Protein AF-A0A2D9X2J4-F1 (afdb_monomer_lite)

Structure (mmCIF, N/CA/C/O backbone):
data_AF-A0A2D9X2J4-F1
#
_entry.id   AF-A0A2D9X2J4-F1
#
loop_
_atom_site.group_PDB
_atom_site.id
_atom_site.type_symbol
_atom_site.label_atom_id
_atom_site.label_alt_id
_atom_site.label_comp_id
_atom_site.label_asym_id
_atom_site.label_entity_id
_atom_site.label_seq_id
_atom_site.pdbx_PDB_ins_code
_atom_site.Cartn_x
_atom_site.Cartn_y
_atom_site.Cartn_z
_atom_site.occupancy
_atom_site.B_iso_or_equiv
_atom_site.auth_seq_id
_atom_site.auth_comp_id
_atom_site.auth_asym_id
_atom_site.auth_atom_id
_atom_site.pdbx_PDB_model_num
ATOM 1 N N . MET A 1 1 ? 33.073 -14.526 -22.577 1.00 43.50 1 MET A N 1
ATOM 2 C CA . MET A 1 1 ? 32.519 -13.158 -22.631 1.00 43.50 1 MET A CA 1
ATOM 3 C C . MET A 1 1 ? 31.235 -13.212 -23.451 1.00 43.50 1 MET A C 1
ATOM 5 O O . MET A 1 1 ? 31.168 -12.723 -24.562 1.00 43.50 1 MET A O 1
ATOM 9 N N . GLU A 1 2 ? 30.354 -14.155 -23.135 1.00 45.62 2 GLU A N 1
ATOM 10 C CA . GLU A 1 2 ? 29.398 -14.133 -22.019 1.00 45.62 2 GLU A CA 1
ATOM 11 C C . GLU A 1 2 ? 28.251 -13.160 -22.324 1.00 45.62 2 GLU A C 1
ATOM 13 O O . GLU A 1 2 ? 28.394 -11.948 -22.231 1.00 45.62 2 GLU A O 1
ATOM 18 N N . MET A 1 3 ? 27.123 -13.767 -22.708 1.00 52.12 3 MET A N 1
ATOM 19 C CA . MET A 1 3 ? 25.772 -13.206 -22.641 1.00 52.12 3 MET A CA 1
ATOM 20 C C . MET A 1 3 ? 25.339 -12.179 -23.700 1.00 52.12 3 MET A C 1
ATOM 22 O O . MET A 1 3 ? 24.502 -11.320 -23.441 1.00 52.12 3 MET A O 1
ATOM 26 N N . LEU A 1 4 ? 25.824 -12.320 -24.935 1.00 50.72 4 LEU A N 1
ATOM 27 C CA . LEU A 1 4 ? 25.170 -11.714 -26.096 1.00 50.72 4 LEU A CA 1
ATOM 28 C C . LEU A 1 4 ? 23.852 -12.453 -26.402 1.00 50.72 4 LEU A C 1
ATOM 30 O O . LEU A 1 4 ? 23.867 -13.638 -26.724 1.00 50.72 4 LEU A O 1
ATOM 34 N N . MET A 1 5 ? 22.752 -11.696 -26.372 1.00 53.53 5 MET A N 1
ATOM 35 C CA . MET A 1 5 ? 21.417 -11.993 -26.918 1.00 53.53 5 MET A CA 1
ATOM 36 C 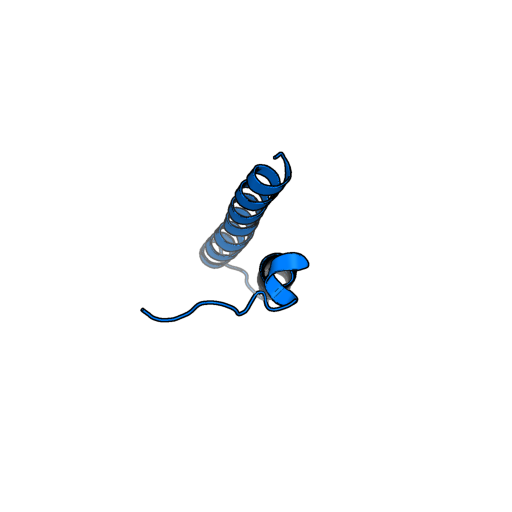C . MET A 1 5 ? 20.444 -12.800 -26.042 1.00 53.53 5 MET A C 1
ATOM 38 O O . MET A 1 5 ? 20.265 -14.004 -26.197 1.00 53.53 5 MET A O 1
ATOM 42 N N . SER A 1 6 ? 19.651 -12.074 -25.256 1.00 42.69 6 SER A N 1
ATOM 43 C CA . SER A 1 6 ? 18.211 -12.338 -25.209 1.00 42.69 6 SER A CA 1
ATOM 44 C C . SER A 1 6 ? 17.480 -11.001 -25.118 1.00 42.69 6 SER A C 1
ATOM 46 O O . SER A 1 6 ? 17.108 -10.551 -24.039 1.00 42.69 6 SER A O 1
ATOM 48 N N . HIS A 1 7 ? 17.291 -10.341 -26.266 1.00 50.41 7 HIS A N 1
ATOM 49 C CA . HIS A 1 7 ? 16.184 -9.395 -26.433 1.00 50.41 7 HIS A CA 1
ATOM 50 C C . HIS A 1 7 ? 14.904 -10.231 -26.374 1.00 50.41 7 HIS A C 1
ATOM 52 O O . HIS A 1 7 ? 14.332 -10.631 -27.388 1.00 50.41 7 HIS A O 1
ATOM 58 N N . SER A 1 8 ? 14.541 -10.641 -25.164 1.00 60.62 8 SER A N 1
ATOM 59 C CA . SER A 1 8 ? 13.289 -11.326 -24.933 1.00 60.62 8 SER A CA 1
ATOM 60 C C . SER A 1 8 ? 12.187 -10.306 -25.186 1.00 60.62 8 SER A C 1
ATOM 62 O O . SER A 1 8 ? 12.261 -9.174 -24.718 1.00 60.62 8 SER A O 1
ATOM 64 N N . VAL A 1 9 ? 11.153 -10.702 -25.920 1.00 56.94 9 VAL A N 1
ATOM 65 C CA . VAL A 1 9 ? 9.980 -9.878 -26.273 1.00 56.94 9 VAL A CA 1
ATOM 66 C C . VAL A 1 9 ? 9.347 -9.170 -25.051 1.00 56.94 9 VAL A C 1
ATOM 68 O O . VAL A 1 9 ? 8.600 -8.207 -25.195 1.00 56.94 9 VAL A O 1
ATOM 71 N N . LEU A 1 10 ? 9.671 -9.634 -23.836 1.00 52.06 10 LEU A N 1
ATOM 72 C CA . LEU A 1 10 ? 9.354 -9.022 -22.546 1.00 52.06 10 LEU A CA 1
ATOM 73 C C . LEU A 1 10 ? 9.947 -7.617 -22.331 1.00 52.06 10 LEU A C 1
ATOM 75 O O . LEU A 1 10 ? 9.254 -6.784 -21.737 1.00 52.06 10 LEU A O 1
ATOM 79 N N . ASP A 1 11 ? 11.178 -7.355 -22.781 1.00 58.06 11 ASP A N 1
ATOM 80 C CA . ASP A 1 11 ? 11.829 -6.042 -22.637 1.00 58.06 11 ASP A CA 1
ATOM 81 C C . ASP A 1 11 ? 11.270 -5.035 -23.649 1.00 58.06 11 ASP A C 1
ATOM 83 O O . ASP A 1 11 ? 10.891 -3.925 -23.268 1.00 58.06 11 ASP A O 1
ATOM 87 N N . ASP A 1 12 ? 11.101 -5.447 -24.910 1.00 62.28 12 ASP A N 1
ATOM 88 C CA . ASP A 1 12 ? 10.588 -4.575 -25.979 1.00 62.28 12 ASP A CA 1
ATOM 89 C C . ASP A 1 12 ? 9.148 -4.106 -25.714 1.00 62.28 12 ASP A C 1
ATOM 91 O O . A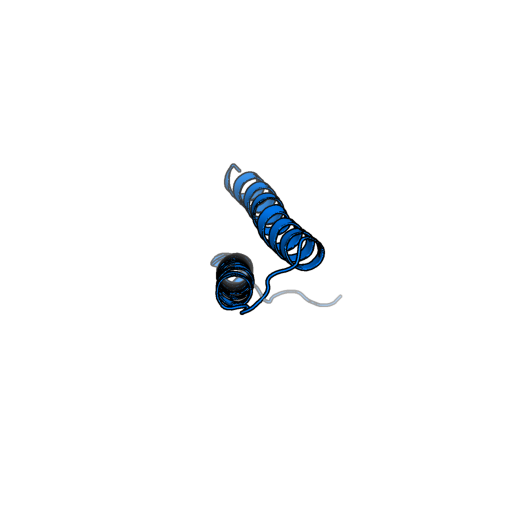SP A 1 12 ? 8.779 -2.978 -26.043 1.00 62.28 12 ASP A O 1
ATOM 95 N N . TRP A 1 13 ? 8.317 -4.945 -25.085 1.00 64.25 13 TRP A N 1
ATOM 96 C CA . TRP A 1 13 ? 6.924 -4.608 -24.766 1.00 64.25 13 TRP A CA 1
ATOM 97 C C . TRP A 1 13 ? 6.717 -4.007 -23.373 1.00 64.25 13 TRP A C 1
ATOM 99 O O . TRP A 1 13 ? 5.570 -3.740 -22.993 1.00 64.25 13 TRP A O 1
ATOM 109 N N . LYS A 1 14 ? 7.788 -3.780 -22.594 1.00 72.81 14 LYS A N 1
ATOM 110 C CA . LYS A 1 14 ? 7.694 -3.245 -21.222 1.00 72.81 14 LYS A CA 1
ATOM 111 C C . LYS A 1 14 ? 6.662 -4.018 -20.369 1.00 72.81 14 LYS A C 1
ATOM 113 O O . LYS A 1 14 ? 5.945 -3.436 -19.549 1.00 72.81 14 LYS A O 1
ATOM 118 N N . ILE A 1 15 ? 6.550 -5.335 -20.565 1.00 78.12 15 ILE A N 1
ATOM 119 C CA . ILE A 1 15 ? 5.505 -6.165 -19.935 1.00 78.12 15 ILE A CA 1
ATOM 120 C C . ILE A 1 15 ? 5.692 -6.248 -18.421 1.00 78.12 15 ILE A C 1
ATOM 122 O O . ILE A 1 15 ? 4.724 -6.126 -17.673 1.00 78.12 15 ILE A O 1
ATOM 126 N N . VAL A 1 16 ? 6.938 -6.389 -17.968 1.00 78.31 16 VAL A N 1
ATOM 127 C CA . VAL A 1 16 ? 7.284 -6.463 -16.542 1.00 78.31 16 VAL A CA 1
ATOM 128 C C . VAL A 1 16 ? 6.792 -5.224 -15.775 1.00 78.31 16 VAL A C 1
ATOM 130 O O . VAL A 1 16 ? 6.040 -5.393 -14.814 1.00 78.31 16 VAL A O 1
ATOM 133 N N . PRO A 1 17 ? 7.108 -3.978 -16.186 1.00 77.81 17 PRO A N 1
ATOM 134 C CA . PRO A 1 17 ? 6.590 -2.794 -15.500 1.00 77.81 17 PRO A CA 1
ATOM 135 C C . PRO A 1 17 ? 5.059 -2.676 -15.531 1.00 77.81 17 PRO A C 1
ATOM 137 O O . PRO A 1 17 ? 4.471 -2.246 -14.540 1.00 77.81 17 PRO A O 1
ATOM 140 N N . ARG A 1 18 ? 4.392 -3.095 -16.614 1.00 81.12 18 ARG A N 1
ATOM 141 C CA . ARG A 1 18 ? 2.918 -3.081 -16.693 1.00 81.12 18 ARG A CA 1
ATOM 142 C C . ARG A 1 18 ? 2.273 -4.083 -15.733 1.00 81.12 18 ARG A C 1
ATOM 144 O O . ARG A 1 18 ? 1.304 -3.745 -15.058 1.00 81.12 18 ARG A O 1
ATOM 151 N N . LEU A 1 19 ? 2.828 -5.290 -15.632 1.00 85.31 19 LEU A N 1
ATOM 152 C CA . LEU A 1 19 ? 2.373 -6.296 -14.670 1.00 85.31 19 LEU A CA 1
ATOM 153 C C . LEU A 1 19 ? 2.620 -5.852 -13.226 1.00 85.31 19 LEU A C 1
ATOM 155 O O . LEU A 1 19 ? 1.755 -6.049 -12.379 1.00 85.31 19 LEU A O 1
ATOM 159 N N . MET A 1 20 ? 3.753 -5.202 -12.951 1.00 83.38 20 MET A N 1
ATOM 160 C CA . MET A 1 20 ? 4.046 -4.649 -11.623 1.00 83.38 20 MET A CA 1
ATOM 161 C C . MET A 1 20 ? 3.061 -3.546 -11.228 1.00 83.38 20 MET A C 1
ATOM 163 O O . MET A 1 20 ? 2.586 -3.530 -10.094 1.00 83.38 20 MET A O 1
ATOM 167 N N . MET A 1 21 ? 2.700 -2.664 -12.163 1.00 85.50 21 MET A N 1
ATOM 168 C CA . MET A 1 21 ? 1.656 -1.657 -11.954 1.00 85.50 21 MET A CA 1
ATOM 169 C C . MET A 1 21 ? 0.310 -2.300 -11.614 1.00 85.50 21 MET A C 1
ATOM 171 O O . MET A 1 21 ? -0.320 -1.928 -10.626 1.00 85.50 21 MET A O 1
ATOM 175 N N . LEU A 1 22 ? -0.091 -3.315 -12.380 1.00 88.75 22 LEU A N 1
ATOM 176 C CA . LEU A 1 22 ? -1.331 -4.051 -12.145 1.00 88.75 22 LEU A CA 1
ATOM 177 C C . LEU A 1 22 ? -1.323 -4.767 -10.783 1.00 88.75 22 LEU A C 1
ATOM 179 O O . LEU A 1 22 ? -2.306 -4.696 -10.046 1.00 88.75 22 LEU A O 1
ATOM 183 N N . ALA A 1 23 ? -0.204 -5.391 -10.405 1.00 89.75 23 ALA A N 1
ATOM 184 C CA . ALA A 1 23 ? -0.042 -6.041 -9.107 1.00 89.75 23 ALA A CA 1
ATOM 185 C C . ALA A 1 23 ? -0.163 -5.048 -7.940 1.00 89.75 23 ALA A C 1
ATOM 187 O O . ALA A 1 23 ? -0.879 -5.325 -6.977 1.00 89.75 23 ALA A O 1
ATOM 188 N N . VAL A 1 24 ? 0.483 -3.880 -8.034 1.00 87.44 24 VAL A N 1
ATOM 189 C CA . VAL A 1 24 ? 0.382 -2.833 -7.005 1.00 87.44 24 VAL A CA 1
ATOM 190 C C . VAL A 1 24 ? -1.051 -2.315 -6.895 1.00 87.44 24 VAL A C 1
ATOM 192 O O . VAL A 1 24 ? -1.557 -2.207 -5.782 1.00 87.44 24 VAL A O 1
ATOM 195 N N . THR A 1 25 ? -1.740 -2.054 -8.010 1.00 89.38 25 THR A N 1
ATOM 196 C CA . THR A 1 25 ? -3.146 -1.617 -7.979 1.00 89.38 25 THR A CA 1
ATOM 197 C C . THR A 1 25 ? -4.048 -2.634 -7.274 1.00 89.38 25 THR A C 1
ATOM 199 O O . THR A 1 25 ? -4.861 -2.246 -6.432 1.00 89.38 25 THR A O 1
ATOM 202 N N . ILE A 1 26 ? -3.886 -3.930 -7.564 1.00 92.69 26 ILE A N 1
ATOM 203 C CA . ILE A 1 26 ? -4.652 -4.997 -6.900 1.00 92.69 26 ILE A CA 1
ATOM 204 C C . ILE A 1 26 ? -4.332 -5.047 -5.404 1.00 92.69 26 ILE A C 1
ATOM 206 O O . ILE A 1 26 ? -5.251 -5.121 -4.591 1.00 92.69 26 ILE A O 1
ATOM 210 N N . LEU A 1 27 ? -3.054 -4.981 -5.026 1.00 91.44 27 LEU A N 1
ATOM 211 C CA . LEU A 1 27 ? -2.636 -4.988 -3.623 1.00 91.44 27 LEU A CA 1
ATOM 212 C C . LEU A 1 27 ? -3.232 -3.808 -2.851 1.00 91.44 27 LEU A C 1
ATOM 214 O O . LEU A 1 27 ? -3.809 -4.017 -1.786 1.00 91.44 27 LEU A O 1
ATOM 218 N N . THR A 1 28 ? -3.167 -2.592 -3.401 1.00 91.12 28 THR A N 1
ATOM 219 C CA . THR A 1 28 ? -3.764 -1.404 -2.776 1.00 91.12 28 THR A CA 1
ATOM 220 C C . THR A 1 28 ? -5.277 -1.560 -2.622 1.00 91.12 28 THR A C 1
ATOM 222 O O . THR A 1 28 ? -5.808 -1.274 -1.548 1.00 91.12 28 THR A O 1
ATOM 225 N N . TYR A 1 29 ? -5.974 -2.058 -3.650 1.00 92.25 29 TYR A N 1
ATOM 226 C CA . TYR A 1 29 ? -7.410 -2.330 -3.561 1.00 92.25 29 TYR A CA 1
ATOM 227 C C . TYR A 1 29 ? -7.727 -3.336 -2.451 1.00 92.25 29 TYR A C 1
ATOM 229 O O . TYR A 1 29 ? -8.591 -3.072 -1.620 1.00 92.25 29 TYR A O 1
ATOM 237 N N . GLN A 1 30 ? -6.998 -4.452 -2.394 1.00 94.31 30 GLN A N 1
ATOM 238 C CA . GLN A 1 30 ? -7.199 -5.492 -1.385 1.00 94.31 30 GLN A CA 1
ATOM 239 C C . GLN A 1 30 ? -6.952 -4.965 0.033 1.00 94.31 30 GLN A C 1
ATOM 241 O O . GLN A 1 30 ? -7.736 -5.263 0.931 1.00 94.31 30 GLN A O 1
ATOM 246 N N . SER A 1 31 ? -5.916 -4.145 0.245 1.00 93.31 31 SER A N 1
ATOM 247 C CA . SER A 1 31 ? -5.644 -3.523 1.548 1.00 93.31 31 SER A CA 1
ATOM 248 C C . SER A 1 31 ? -6.772 -2.591 1.995 1.00 93.31 31 SER A C 1
ATOM 250 O O . SER A 1 31 ? -7.188 -2.646 3.152 1.00 93.31 31 SER A O 1
ATOM 252 N N . VAL A 1 32 ? -7.294 -1.760 1.086 1.00 93.38 32 VAL A N 1
ATOM 253 C CA . VAL A 1 32 ? -8.418 -0.859 1.383 1.00 93.38 32 VAL A CA 1
ATOM 254 C C . VAL A 1 32 ? -9.697 -1.657 1.629 1.00 93.38 32 VAL A C 1
ATOM 256 O O . VAL A 1 32 ? -10.394 -1.413 2.611 1.00 93.38 32 VAL A O 1
ATOM 259 N N . HIS A 1 33 ? -9.993 -2.631 0.771 1.00 94.06 33 HIS A N 1
ATOM 260 C CA . HIS A 1 33 ? -11.190 -3.458 0.876 1.00 94.06 33 HIS A CA 1
ATOM 261 C C . HIS A 1 33 ? -11.217 -4.258 2.184 1.00 94.06 33 HIS A C 1
ATOM 263 O O . HIS A 1 33 ? -12.235 -4.268 2.872 1.00 94.06 33 HIS A O 1
ATOM 269 N N . TRP A 1 34 ? -10.085 -4.854 2.570 1.00 93.94 34 TRP A N 1
ATOM 270 C CA . TRP A 1 34 ? -9.934 -5.520 3.862 1.00 93.94 34 TRP A CA 1
ATOM 271 C C . TRP A 1 34 ? -10.199 -4.563 5.029 1.00 93.94 34 TRP A C 1
ATOM 273 O O . TRP A 1 34 ? -10.973 -4.900 5.921 1.00 93.94 34 TRP A O 1
ATOM 283 N N . TYR A 1 35 ? -9.609 -3.364 5.005 1.00 94.19 35 TYR A N 1
ATOM 284 C CA . TYR A 1 35 ? -9.766 -2.390 6.087 1.00 94.19 35 TYR A CA 1
ATOM 285 C C . TYR A 1 35 ? -11.218 -1.934 6.262 1.00 94.19 35 TYR A C 1
ATOM 287 O O . TYR A 1 35 ? -11.710 -1.863 7.385 1.00 94.19 35 TYR A O 1
ATOM 295 N N . MET A 1 36 ? -11.925 -1.696 5.154 1.00 93.94 36 MET A N 1
ATOM 296 C CA . MET A 1 36 ? -13.346 -1.324 5.161 1.00 93.94 36 MET A CA 1
ATOM 297 C C . MET A 1 36 ? -14.269 -2.459 5.632 1.00 93.94 36 MET A C 1
ATOM 299 O O . MET A 1 36 ? -15.405 -2.194 6.014 1.00 93.94 36 MET A O 1
ATOM 303 N N . GLY A 1 37 ? -13.804 -3.711 5.589 1.00 95.12 37 GLY A N 1
ATOM 304 C CA . GLY A 1 37 ? -14.551 -4.886 6.041 1.00 95.12 37 GLY A CA 1
ATOM 305 C C . GLY A 1 37 ? -14.341 -5.249 7.515 1.00 95.12 37 GLY A C 1
ATOM 306 O O . GLY A 1 37 ? -14.938 -6.217 7.985 1.00 95.12 37 GLY A O 1
ATOM 307 N N . LEU A 1 38 ? -13.488 -4.525 8.247 1.00 94.56 38 LEU A N 1
ATOM 308 C CA . LEU A 1 38 ? -13.219 -4.812 9.656 1.00 94.56 38 LEU A CA 1
ATOM 309 C C . LEU A 1 38 ? -14.408 -4.399 10.544 1.00 94.56 38 LEU A C 1
ATOM 311 O O . LEU A 1 38 ? -14.918 -3.291 10.392 1.00 94.56 38 LEU A O 1
ATOM 315 N N . PRO A 1 39 ? -14.819 -5.240 11.513 1.00 94.00 39 PRO A N 1
ATOM 316 C CA . PRO A 1 39 ? -15.912 -4.911 12.431 1.00 94.00 39 PRO A CA 1
ATOM 317 C C . PRO A 1 39 ? -15.556 -3.804 13.437 1.00 94.00 39 PRO A C 1
ATOM 319 O O . PRO A 1 39 ? -16.447 -3.091 13.883 1.00 94.00 39 PRO A O 1
ATOM 322 N N . ASP A 1 40 ? -14.273 -3.655 13.782 1.00 94.69 40 ASP A N 1
ATOM 323 C CA . ASP A 1 40 ? -13.757 -2.598 14.662 1.00 94.69 40 ASP A CA 1
ATOM 324 C C . ASP A 1 40 ? -12.386 -2.109 14.141 1.00 94.69 40 ASP A C 1
ATOM 326 O O . ASP A 1 40 ? -11.338 -2.650 14.511 1.00 94.69 40 ASP A O 1
ATOM 330 N N . PRO A 1 41 ? -12.367 -1.184 13.163 1.00 91.81 41 PRO A N 1
ATOM 331 C CA . PRO A 1 41 ? -11.138 -0.740 12.515 1.00 91.81 41 PRO A CA 1
ATOM 332 C C . PRO A 1 41 ? -10.317 0.189 13.421 1.00 91.81 41 PRO A C 1
ATOM 334 O O . PRO A 1 41 ? -10.793 1.219 13.895 1.00 91.81 41 PRO A O 1
ATOM 337 N N . THR A 1 42 ? -9.030 -0.119 13.596 1.00 95.31 42 THR A N 1
ATOM 338 C CA . THR A 1 42 ? -8.110 0.700 14.408 1.00 95.31 42 THR A CA 1
ATOM 339 C C . THR A 1 42 ? -7.377 1.761 13.579 1.00 95.31 42 THR A C 1
ATOM 341 O O . THR A 1 42 ? -7.192 1.630 12.363 1.00 95.31 42 THR A O 1
ATOM 344 N N . ILE A 1 43 ? -6.885 2.811 14.246 1.00 94.06 43 ILE A N 1
ATOM 345 C CA . ILE A 1 43 ? -6.043 3.853 13.627 1.00 94.06 43 ILE A CA 1
ATOM 346 C C . ILE A 1 43 ? -4.689 3.287 13.167 1.00 94.06 43 ILE A C 1
ATOM 348 O O . ILE A 1 43 ? -4.133 3.715 12.161 1.00 94.06 43 ILE A O 1
ATOM 352 N N . GLN A 1 44 ? -4.146 2.291 13.863 1.00 93.56 44 GLN A N 1
ATOM 353 C CA . GLN A 1 44 ? -2.881 1.661 13.486 1.00 93.56 44 GLN A CA 1
ATOM 354 C C . GLN A 1 44 ? -3.015 0.915 12.148 1.00 93.56 44 GLN A C 1
ATOM 356 O O . GLN A 1 44 ? -2.130 1.001 11.296 1.00 93.56 44 GLN A O 1
ATOM 361 N N . GLN A 1 45 ? -4.146 0.234 11.931 1.00 91.38 45 GLN A N 1
ATOM 362 C CA . GLN A 1 45 ? -4.448 -0.438 10.664 1.00 91.38 45 GLN A CA 1
ATOM 363 C C . GLN A 1 45 ? -4.664 0.564 9.519 1.00 91.38 45 GLN A C 1
ATOM 365 O O . GLN A 1 45 ? -4.213 0.306 8.403 1.00 91.38 45 GLN A O 1
ATOM 370 N N . SER A 1 46 ? -5.268 1.728 9.787 1.00 93.62 46 SER A N 1
ATOM 371 C CA . SER A 1 46 ? -5.411 2.785 8.773 1.00 93.62 46 SER A CA 1
ATOM 372 C C . SER A 1 46 ? -4.057 3.357 8.341 1.00 93.62 46 SER A C 1
ATOM 374 O O . SER A 1 46 ? -3.846 3.626 7.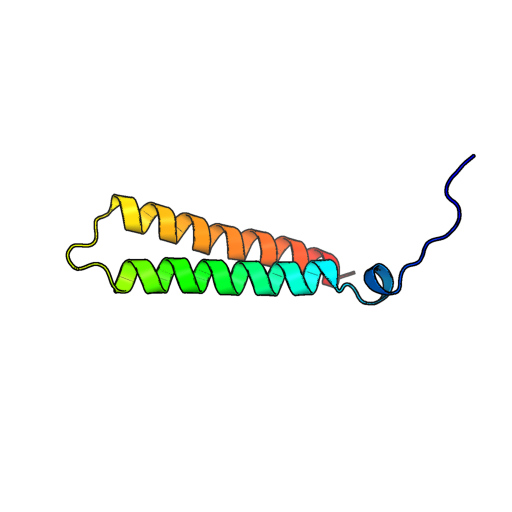156 1.00 93.62 46 SER A O 1
ATOM 376 N N . GLY A 1 47 ? -3.106 3.457 9.277 1.00 94.12 47 GLY A N 1
ATOM 377 C CA . GLY A 1 47 ? -1.724 3.837 8.992 1.00 94.12 47 GLY A CA 1
ATOM 378 C C . GLY A 1 47 ? -1.055 2.902 7.982 1.00 94.12 47 GLY A C 1
ATOM 379 O O . GLY A 1 47 ? -0.459 3.375 7.016 1.00 94.12 4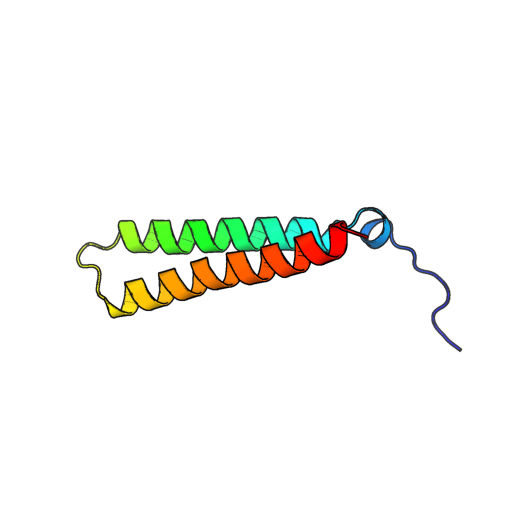7 GLY A O 1
ATOM 380 N N . LEU A 1 48 ? -1.215 1.583 8.144 1.00 90.38 48 LEU A N 1
ATOM 381 C CA . LEU A 1 48 ? -0.686 0.596 7.194 1.00 90.38 48 LEU A CA 1
ATOM 382 C C . LEU A 1 48 ? -1.299 0.765 5.793 1.00 90.38 48 LEU A C 1
ATOM 384 O O . LEU A 1 48 ? -0.569 0.803 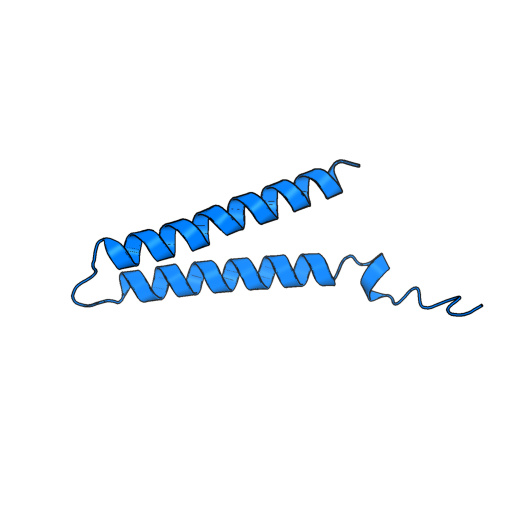4.803 1.00 90.38 48 LEU A O 1
ATOM 388 N N . VAL A 1 49 ? -2.625 0.917 5.707 1.00 92.75 49 VAL A N 1
ATOM 389 C CA . VAL A 1 49 ? -3.336 1.117 4.428 1.00 92.75 49 VAL A CA 1
ATOM 390 C C . VAL A 1 49 ? -2.860 2.393 3.726 1.00 92.75 49 VAL A C 1
ATOM 392 O O . VAL A 1 49 ? -2.648 2.388 2.513 1.00 92.75 49 VAL A O 1
ATOM 395 N N . SER A 1 50 ? -2.625 3.465 4.487 1.00 92.94 50 SER A N 1
ATOM 396 C CA . SER A 1 50 ? -2.096 4.731 3.973 1.00 92.94 50 SER A CA 1
ATOM 397 C C . SER A 1 50 ? -0.687 4.583 3.387 1.00 92.94 50 SER A C 1
ATOM 399 O O . SER A 1 50 ? -0.417 5.089 2.298 1.00 92.94 50 SER A O 1
ATOM 401 N N . VAL A 1 51 ? 0.198 3.819 4.039 1.00 91.19 51 VAL A N 1
ATOM 402 C CA . VAL A 1 51 ? 1.540 3.522 3.503 1.00 91.19 51 VAL A CA 1
ATOM 403 C C . VAL A 1 51 ? 1.447 2.752 2.183 1.00 91.19 51 VAL A C 1
ATOM 405 O O . VAL A 1 51 ? 2.127 3.108 1.218 1.00 91.19 51 VAL A O 1
ATOM 408 N N . CYS A 1 52 ? 0.571 1.745 2.097 1.00 89.12 52 CYS A N 1
ATOM 409 C CA . CYS A 1 52 ? 0.349 0.992 0.860 1.00 89.12 52 CYS A CA 1
ATOM 410 C C . CYS A 1 52 ? -0.185 1.879 -0.279 1.00 89.12 52 CYS A C 1
ATOM 412 O O . CYS A 1 52 ? 0.252 1.736 -1.422 1.00 89.12 52 CYS A O 1
ATOM 414 N N . ALA A 1 53 ? -1.093 2.814 0.018 1.00 88.50 53 ALA A N 1
ATOM 415 C CA . ALA A 1 53 ? -1.603 3.777 -0.959 1.00 88.50 53 ALA A CA 1
ATOM 416 C C . ALA A 1 53 ? -0.542 4.817 -1.376 1.00 88.50 53 ALA A C 1
ATOM 418 O O . ALA A 1 53 ? -0.420 5.141 -2.556 1.00 88.50 53 ALA A O 1
ATOM 419 N N . GLY A 1 54 ? 0.269 5.309 -0.436 1.00 87.94 54 GLY A N 1
ATOM 420 C CA . GLY A 1 54 ? 1.355 6.253 -0.715 1.00 87.94 54 GLY A CA 1
ATOM 421 C C . GLY A 1 54 ? 2.473 5.648 -1.569 1.00 87.94 54 GLY A C 1
ATOM 422 O O . GLY A 1 54 ? 2.976 6.301 -2.486 1.00 87.94 54 GLY A O 1
ATOM 423 N N . MET A 1 55 ? 2.820 4.380 -1.326 1.00 87.06 55 MET A N 1
ATOM 424 C CA . MET A 1 55 ? 3.806 3.644 -2.124 1.00 87.06 55 MET A CA 1
ATOM 425 C C . MET A 1 55 ? 3.388 3.545 -3.598 1.00 87.06 55 MET A C 1
ATOM 427 O O . MET A 1 55 ? 4.230 3.732 -4.477 1.00 87.06 55 MET A O 1
ATOM 431 N N . LEU A 1 56 ? 2.095 3.329 -3.879 1.00 85.00 56 LEU A N 1
ATOM 432 C CA . LEU A 1 56 ? 1.559 3.295 -5.245 1.00 85.00 56 LEU A CA 1
ATOM 433 C C . LEU A 1 56 ? 1.849 4.602 -5.999 1.00 85.00 56 LEU A C 1
ATOM 435 O O . LEU A 1 56 ? 2.341 4.551 -7.126 1.00 85.00 56 LEU A O 1
ATOM 439 N N . THR A 1 57 ? 1.621 5.763 -5.378 1.00 84.69 57 THR A N 1
ATOM 440 C CA . THR A 1 57 ? 1.920 7.069 -5.994 1.00 84.69 57 THR A CA 1
ATOM 441 C C . THR A 1 57 ? 3.409 7.225 -6.301 1.00 84.69 57 THR A C 1
ATOM 443 O O . THR A 1 57 ? 3.766 7.710 -7.375 1.00 84.69 57 THR A O 1
ATOM 446 N N . GLY A 1 58 ? 4.288 6.767 -5.402 1.00 85.06 58 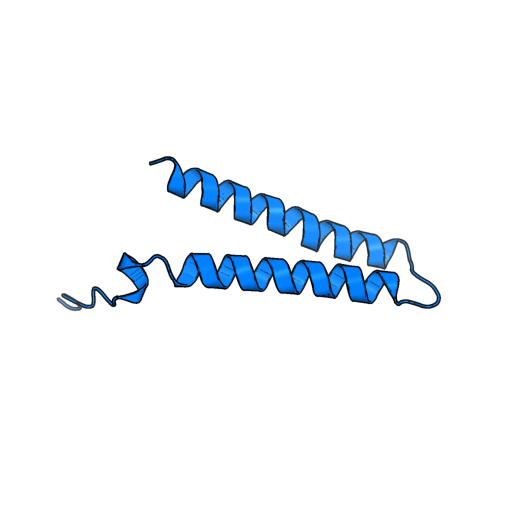GLY A N 1
ATOM 447 C CA . GLY A 1 58 ? 5.736 6.769 -5.628 1.00 85.06 58 GLY A CA 1
ATOM 448 C C . GLY A 1 58 ? 6.150 5.896 -6.817 1.00 85.06 58 GLY A C 1
ATOM 449 O O . GLY A 1 58 ? 6.888 6.351 -7.694 1.00 85.06 58 GLY A O 1
ATOM 450 N N . CYS A 1 59 ? 5.630 4.667 -6.900 1.00 81.31 59 CYS A N 1
ATOM 451 C CA . CYS A 1 59 ? 5.874 3.770 -8.032 1.00 81.31 59 CYS A CA 1
ATOM 452 C C . CYS A 1 59 ? 5.363 4.363 -9.354 1.00 81.31 59 CYS A C 1
ATOM 454 O O . CYS A 1 59 ? 6.071 4.319 -10.363 1.00 81.31 59 CYS A O 1
ATOM 456 N N . PHE A 1 60 ? 4.168 4.961 -9.338 1.00 82.25 60 PHE A N 1
ATOM 457 C CA . PHE A 1 60 ? 3.556 5.588 -10.509 1.00 82.25 60 PHE A CA 1
ATOM 458 C C . PHE A 1 60 ? 4.358 6.802 -10.995 1.00 82.25 60 PHE A C 1
ATOM 460 O O . PHE A 1 60 ? 4.609 6.938 -12.192 1.00 82.25 60 PHE A O 1
ATOM 467 N N . ALA A 1 61 ? 4.821 7.656 -10.077 1.00 84.06 61 ALA A N 1
ATOM 468 C CA . ALA A 1 61 ? 5.638 8.824 -10.402 1.00 84.06 61 ALA A CA 1
ATOM 469 C C . ALA A 1 61 ? 6.976 8.432 -11.053 1.00 84.06 61 ALA A C 1
ATOM 471 O O . ALA A 1 61 ? 7.369 9.019 -12.063 1.00 84.06 61 ALA A O 1
ATOM 472 N N . ILE A 1 62 ? 7.648 7.402 -10.524 1.00 82.38 62 ILE A N 1
ATOM 473 C CA . ILE A 1 62 ? 8.890 6.872 -11.108 1.00 82.38 62 ILE A CA 1
ATOM 474 C C . ILE A 1 62 ? 8.631 6.308 -12.511 1.00 82.38 62 ILE A C 1
ATOM 476 O O . ILE A 1 62 ? 9.447 6.502 -13.412 1.00 82.38 62 ILE A O 1
ATOM 480 N N . TRP A 1 63 ? 7.509 5.612 -12.707 1.00 76.31 63 TRP A N 1
ATOM 481 C CA . TRP A 1 63 ? 7.145 5.046 -14.005 1.00 76.31 63 TRP A CA 1
ATOM 482 C C . TRP A 1 63 ? 6.833 6.131 -15.047 1.00 76.31 63 TRP A C 1
ATOM 484 O O . TRP A 1 63 ? 7.444 6.125 -16.113 1.00 76.31 63 TRP A O 1
ATOM 494 N N . MET A 1 64 ? 5.984 7.112 -14.718 1.00 79.50 64 MET A N 1
ATOM 495 C CA . MET A 1 64 ? 5.685 8.257 -15.594 1.00 79.50 64 MET A CA 1
ATOM 496 C C . MET A 1 64 ? 6.955 9.027 -15.975 1.00 79.50 64 MET A C 1
ATOM 498 O O . MET A 1 64 ? 7.135 9.387 -17.134 1.00 79.50 64 MET A O 1
ATOM 502 N N . GLY A 1 65 ? 7.886 9.220 -15.034 1.00 77.19 65 GLY A N 1
ATOM 503 C CA . GLY A 1 65 ? 9.175 9.857 -15.317 1.00 77.19 65 GLY A CA 1
ATOM 504 C C . GLY A 1 65 ? 10.053 9.086 -16.314 1.00 77.19 65 GLY A C 1
ATOM 505 O O . GLY A 1 65 ? 10.877 9.692 -16.994 1.00 77.19 65 GLY A O 1
ATOM 506 N N . LYS A 1 66 ? 9.870 7.764 -16.437 1.00 70.25 66 LYS A N 1
ATOM 507 C CA . LYS A 1 66 ? 10.550 6.923 -17.438 1.00 70.25 66 LYS A CA 1
ATOM 508 C C . LYS A 1 66 ? 9.840 6.893 -18.797 1.00 70.25 66 LYS A C 1
ATOM 510 O O . LYS A 1 66 ? 10.475 6.524 -19.777 1.00 70.25 66 LYS A O 1
ATOM 515 N N . GLU A 1 67 ? 8.559 7.253 -18.858 1.00 66.50 67 GLU A N 1
ATOM 516 C CA . GLU A 1 67 ? 7.766 7.334 -20.099 1.00 66.50 67 GLU A CA 1
ATOM 517 C C . GLU A 1 67 ? 7.891 8.703 -20.793 1.00 66.50 67 GLU A C 1
ATOM 519 O O . GLU A 1 67 ? 7.620 8.810 -21.982 1.00 66.50 67 GLU A O 1
ATOM 524 N N . VAL A 1 68 ? 8.331 9.747 -20.079 1.00 63.66 68 VAL A N 1
ATOM 525 C CA . VAL A 1 68 ? 8.511 11.118 -20.611 1.00 63.66 68 VAL A CA 1
ATOM 526 C C . VAL A 1 68 ? 9.745 11.258 -21.531 1.00 63.66 68 VAL A C 1
ATOM 528 O O . VAL A 1 68 ? 10.032 12.354 -22.008 1.00 63.66 68 VAL A O 1
ATOM 531 N N . LYS A 1 69 ? 10.480 10.177 -21.818 1.00 47.78 69 LYS A N 1
ATOM 532 C CA . LYS A 1 69 ? 11.709 10.208 -22.624 1.00 47.78 69 LYS A CA 1
ATOM 533 C C . LYS A 1 69 ? 11.575 9.453 -23.939 1.00 47.78 69 LYS A C 1
ATOM 535 O O . LYS A 1 69 ? 11.096 8.299 -23.897 1.00 47.78 69 LYS A O 1
#

Secondary structure (DSSP, 8-state):
--------HHHHTTHHHHHHHHHHHHHHHHHHHHHHT-SS--HHHHHHHHHHHHHHHHHHHHHHHHH--

pLDDT: mean 80.19, std 15.64, range [42.69, 95.31]

Radius of gyration: 17.47 Å; chains: 1; bounding box: 48×25×42 Å

Sequence (69 aa):
MEMLMSHSVLDDWKIVPRLMMLAVTILTYQSVHWYMGLPDPTIQQSGLVSVCAGMLTGCFAIWMGKEVK

Foldseek 3Di:
DDDPDDPPVCVVVVVVLVVVLVVLVVVLVVLVVVQVPDPDHDPVSVVVSVVSVVVSVVSVVVVVVVVVD